Protein AF-A0A176YB18-F1 (afdb_monomer)

Structure (mmCIF, N/CA/C/O backbone):
data_AF-A0A176YB18-F1
#
_entry.id   AF-A0A176YB18-F1
#
loop_
_atom_site.group_PDB
_atom_site.id
_atom_site.type_symbol
_atom_site.label_atom_id
_atom_site.label_alt_id
_atom_site.label_comp_id
_atom_site.label_asym_id
_atom_site.label_entity_id
_atom_site.label_seq_id
_atom_site.pdbx_PDB_ins_code
_atom_site.Cartn_x
_atom_site.Cartn_y
_atom_site.Cartn_z
_atom_site.occupancy
_atom_site.B_iso_or_equiv
_atom_site.auth_seq_id
_atom_site.auth_comp_id
_atom_site.auth_asym_id
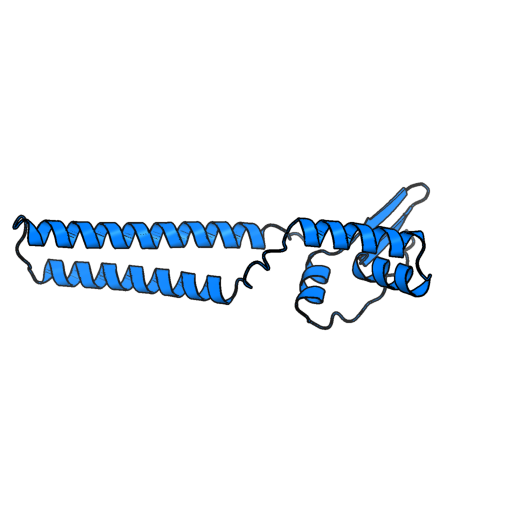_atom_site.auth_atom_id
_atom_site.pdbx_PDB_model_num
ATOM 1 N N . MET A 1 1 ? 4.184 -25.502 -18.189 1.00 41.31 1 MET A N 1
ATOM 2 C CA . MET A 1 1 ? 3.253 -24.560 -17.538 1.00 41.31 1 MET A CA 1
ATOM 3 C C . MET A 1 1 ? 3.660 -24.409 -16.075 1.00 41.31 1 MET A C 1
ATOM 5 O O . MET A 1 1 ? 3.469 -25.359 -15.330 1.00 41.31 1 MET A O 1
ATOM 9 N N . PRO A 1 2 ? 4.273 -23.286 -15.670 1.00 37.62 2 PRO A N 1
ATOM 10 C CA . PRO A 1 2 ? 4.197 -22.788 -14.301 1.00 37.62 2 PRO A CA 1
ATOM 11 C C . PRO A 1 2 ? 3.280 -21.541 -14.243 1.00 37.62 2 PRO A C 1
ATOM 13 O O . PRO A 1 2 ? 3.283 -20.756 -15.195 1.00 37.62 2 PRO A O 1
ATOM 16 N N . PRO A 1 3 ? 2.470 -21.357 -13.182 1.00 58.91 3 PRO A N 1
ATOM 17 C CA . PRO A 1 3 ? 1.477 -20.285 -13.101 1.00 58.91 3 PRO A CA 1
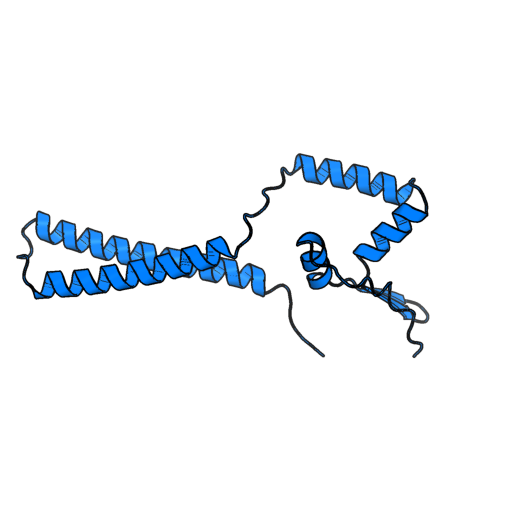ATOM 18 C C . PRO A 1 3 ? 1.861 -19.161 -12.115 1.00 58.91 3 PRO A C 1
ATOM 20 O O . PRO A 1 3 ? 2.487 -19.413 -11.091 1.00 58.91 3 PRO A O 1
ATOM 23 N N . GLY A 1 4 ? 1.355 -17.947 -12.368 1.00 46.44 4 GLY A N 1
ATOM 24 C CA . GLY A 1 4 ? 0.969 -16.995 -11.313 1.00 46.44 4 GLY A CA 1
ATOM 25 C C . GLY A 1 4 ? 1.865 -15.768 -11.085 1.00 46.44 4 GLY A C 1
ATOM 26 O O . GLY A 1 4 ? 2.985 -15.889 -10.607 1.00 46.44 4 GLY A O 1
ATOM 27 N N . GLY A 1 5 ? 1.306 -14.566 -11.301 1.00 44.31 5 GLY A N 1
ATOM 28 C CA . GLY A 1 5 ? 1.877 -13.313 -10.777 1.00 44.31 5 GLY A CA 1
ATOM 29 C C . GLY A 1 5 ? 1.362 -12.019 -11.422 1.00 44.31 5 GLY A C 1
ATOM 30 O O . GLY A 1 5 ? 2.096 -11.376 -12.162 1.00 44.31 5 GLY A O 1
ATOM 31 N N . PRO A 1 6 ? 0.091 -11.640 -11.185 1.00 41.06 6 PRO A N 1
ATOM 32 C CA . PRO A 1 6 ? -0.171 -10.367 -10.487 1.00 41.06 6 PRO A CA 1
ATOM 33 C C . PRO A 1 6 ? -1.204 -10.478 -9.347 1.00 41.06 6 PRO A C 1
ATOM 35 O O . PRO A 1 6 ? -1.562 -9.477 -8.732 1.00 41.06 6 PRO A O 1
ATOM 38 N N . CYS A 1 7 ? -1.668 -11.690 -9.024 1.00 42.06 7 CYS A N 1
ATOM 39 C CA . CYS A 1 7 ? -2.699 -11.896 -8.000 1.00 42.06 7 CYS A CA 1
ATOM 40 C C . CYS A 1 7 ? -2.243 -11.501 -6.587 1.00 42.06 7 CYS A C 1
ATOM 42 O O . CYS A 1 7 ? -3.054 -10.978 -5.836 1.00 42.06 7 CYS A O 1
ATOM 44 N N . ARG A 1 8 ? -0.955 -11.644 -6.237 1.00 47.16 8 ARG A N 1
ATOM 45 C CA . ARG A 1 8 ? -0.484 -11.420 -4.856 1.00 47.16 8 ARG A CA 1
ATOM 46 C C . ARG A 1 8 ? -0.671 -9.989 -4.340 1.00 47.16 8 ARG A C 1
ATOM 48 O O . ARG A 1 8 ? -0.973 -9.829 -3.163 1.00 47.16 8 ARG A O 1
ATOM 55 N N . ALA A 1 9 ? -0.518 -8.971 -5.190 1.00 44.66 9 ALA A N 1
ATOM 56 C CA . ALA A 1 9 ? -0.684 -7.573 -4.778 1.00 44.66 9 ALA A CA 1
ATOM 57 C C . ALA A 1 9 ? -2.164 -7.233 -4.520 1.00 44.66 9 ALA A C 1
ATOM 59 O O . ALA A 1 9 ? -2.516 -6.774 -3.439 1.00 44.66 9 ALA A O 1
ATOM 60 N N . LEU A 1 10 ? -3.047 -7.591 -5.461 1.00 49.19 10 LEU A N 1
ATOM 61 C CA . LEU A 1 10 ? -4.500 -7.414 -5.323 1.00 49.19 10 LEU A CA 1
ATOM 62 C C . LEU A 1 10 ? -5.084 -8.248 -4.171 1.00 49.19 10 LEU A C 1
ATOM 64 O O . LEU A 1 10 ? -6.072 -7.870 -3.549 1.00 49.19 10 LEU A O 1
ATOM 68 N N . GLU A 1 11 ? -4.493 -9.407 -3.896 1.00 55.03 11 GLU A N 1
ATOM 69 C CA . GLU A 1 11 ? -4.870 -10.286 -2.792 1.00 55.03 11 GLU A CA 1
ATOM 70 C C . GLU A 1 11 ? -4.404 -9.733 -1.438 1.00 55.03 11 GLU A C 1
ATOM 72 O O . GLU A 1 11 ? -5.112 -9.883 -0.443 1.00 55.03 11 GLU A O 1
ATOM 77 N N . GLY A 1 12 ? -3.273 -9.019 -1.408 1.00 61.28 12 GLY A N 1
ATOM 78 C CA . GLY A 1 12 ? -2.845 -8.207 -0.270 1.00 61.28 12 GLY A CA 1
ATOM 79 C C . GLY A 1 12 ? -3.856 -7.109 0.055 1.00 61.28 12 GLY A C 1
ATOM 80 O O . GLY A 1 12 ? -4.344 -7.053 1.182 1.00 61.28 12 GLY A O 1
ATOM 81 N N . ASP A 1 13 ? -4.256 -6.318 -0.942 1.00 63.16 13 ASP A N 1
ATOM 82 C CA . ASP A 1 13 ? -5.219 -5.223 -0.760 1.00 63.16 13 ASP A CA 1
ATOM 83 C C . ASP A 1 13 ? -6.592 -5.727 -0.296 1.00 63.16 13 ASP A C 1
ATOM 85 O O . ASP A 1 13 ? -7.172 -5.196 0.652 1.00 63.16 13 ASP A O 1
ATOM 89 N N . LYS A 1 14 ? -7.093 -6.821 -0.886 1.00 72.69 14 LYS A N 1
ATOM 90 C CA . LYS A 1 14 ? -8.346 -7.462 -0.448 1.00 72.69 14 LYS A CA 1
ATOM 91 C C . LYS A 1 14 ? -8.278 -7.941 1.003 1.00 72.69 14 LYS A C 1
ATOM 93 O O . LYS A 1 14 ? -9.236 -7.758 1.750 1.00 72.69 14 LYS A O 1
ATOM 98 N N . ARG A 1 15 ? -7.152 -8.534 1.418 1.00 71.75 15 ARG A N 1
ATOM 99 C CA . ARG A 1 15 ? -6.943 -8.991 2.804 1.00 71.75 15 ARG A CA 1
ATOM 100 C C . ARG A 1 15 ? -6.842 -7.823 3.780 1.00 71.75 15 ARG A C 1
ATOM 102 O O . ARG A 1 15 ? -7.357 -7.923 4.888 1.00 71.75 15 ARG A O 1
ATOM 109 N N . VAL A 1 16 ? -6.226 -6.715 3.370 1.00 77.69 16 VAL A N 1
ATOM 110 C CA . VAL A 1 16 ? -6.162 -5.482 4.168 1.00 77.69 16 VAL A CA 1
ATOM 111 C C . VAL A 1 16 ? -7.558 -4.900 4.380 1.00 77.69 16 VAL A C 1
ATOM 113 O O . VAL A 1 16 ? -7.893 -4.557 5.510 1.00 77.69 16 VAL A O 1
ATOM 116 N N . VAL A 1 17 ? -8.382 -4.822 3.331 1.00 79.69 17 VAL A N 1
ATOM 117 C CA . VAL A 1 17 ? -9.762 -4.314 3.428 1.00 79.69 17 VAL A CA 1
ATOM 118 C C . VAL A 1 17 ? -10.630 -5.217 4.308 1.00 79.69 17 VAL A C 1
ATOM 120 O O . VAL A 1 17 ? -11.350 -4.713 5.167 1.00 79.69 17 VAL A O 1
ATOM 123 N N . ALA A 1 18 ? -10.521 -6.542 4.159 1.00 78.75 18 ALA A N 1
ATOM 124 C CA . ALA A 1 18 ? -11.257 -7.495 4.992 1.00 78.75 18 ALA A CA 1
ATOM 125 C C . ALA A 1 18 ? -10.909 -7.344 6.484 1.00 78.75 18 ALA A C 1
ATOM 127 O O . ALA A 1 18 ? -11.802 -7.174 7.311 1.00 78.75 18 ALA A O 1
ATOM 128 N N . LEU A 1 19 ? -9.615 -7.296 6.820 1.00 79.00 19 LEU A N 1
ATOM 129 C CA . LEU A 1 19 ? -9.174 -7.109 8.205 1.00 79.00 19 LEU A CA 1
ATOM 130 C C . LEU A 1 19 ? -9.567 -5.737 8.771 1.00 79.00 19 LEU A C 1
ATOM 132 O O . LEU A 1 19 ? -9.829 -5.625 9.965 1.00 79.00 19 LEU A O 1
ATOM 136 N N . GLN A 1 20 ? -9.619 -4.686 7.943 1.00 79.50 20 GLN A N 1
ATOM 137 C CA . GLN A 1 20 ? -10.107 -3.373 8.381 1.00 79.50 20 GLN A CA 1
ATOM 138 C C . GLN A 1 20 ? -11.596 -3.420 8.729 1.00 79.50 20 GLN A C 1
ATOM 140 O O . GLN A 1 20 ? -11.978 -2.895 9.773 1.00 79.50 20 GLN A O 1
ATOM 145 N N . SER A 1 21 ? -12.409 -4.095 7.910 1.00 80.00 21 SER A N 1
ATOM 146 C CA . SER A 1 21 ? -13.834 -4.304 8.196 1.00 80.00 21 SER A CA 1
ATOM 147 C C . SER A 1 21 ? -14.035 -5.067 9.506 1.00 80.00 21 SER A C 1
ATOM 149 O O . SER A 1 21 ? -14.804 -4.628 10.355 1.00 80.00 21 SER A O 1
ATOM 151 N N . GLU A 1 22 ? -13.292 -6.159 9.719 1.00 79.62 22 GLU A N 1
ATOM 152 C CA . GLU A 1 22 ? -13.369 -6.955 10.953 1.00 79.62 22 GLU A CA 1
ATOM 153 C C . GLU A 1 22 ? -13.020 -6.133 12.204 1.00 79.62 22 GLU A C 1
ATOM 155 O O . GLU A 1 22 ? -13.704 -6.229 13.227 1.00 79.62 22 GLU A O 1
ATOM 160 N N . VAL A 1 23 ? -11.990 -5.279 12.124 1.00 82.31 23 VAL A N 1
ATOM 161 C CA . VAL A 1 23 ? -11.628 -4.366 13.220 1.00 82.31 23 VAL A CA 1
ATOM 162 C C . VAL A 1 23 ? -12.750 -3.364 13.485 1.00 82.31 23 VAL A C 1
ATOM 164 O O . VAL A 1 23 ? -13.161 -3.213 14.635 1.00 82.31 23 VAL A O 1
ATOM 167 N N . SER A 1 24 ? -13.279 -2.706 12.450 1.00 78.31 24 SER A N 1
ATOM 168 C CA . SER A 1 24 ? -14.356 -1.721 12.606 1.00 78.31 24 SER A CA 1
ATOM 169 C C . SER A 1 24 ? -15.635 -2.341 13.174 1.00 78.31 24 SER A C 1
ATOM 171 O O . SER A 1 24 ? -16.245 -1.771 14.077 1.00 78.31 24 SER A O 1
ATOM 173 N N . GLU A 1 25 ? -16.011 -3.541 12.732 1.00 84.88 25 GLU A N 1
ATOM 174 C CA . GLU A 1 25 ? -17.163 -4.268 13.273 1.00 84.88 25 GLU A CA 1
ATOM 175 C C . GLU A 1 25 ? -16.984 -4.639 14.752 1.00 84.88 25 GLU A C 1
ATOM 177 O O . GLU A 1 25 ? -17.929 -4.539 15.542 1.00 84.88 25 GLU A O 1
ATOM 182 N N . ALA A 1 26 ? -15.783 -5.073 15.149 1.00 80.25 26 ALA A N 1
ATOM 183 C CA . ALA A 1 26 ? -15.475 -5.363 16.547 1.00 80.25 26 ALA A CA 1
ATOM 184 C C . ALA A 1 26 ? -15.536 -4.090 17.409 1.00 80.25 26 ALA A C 1
ATOM 186 O O . ALA A 1 26 ? -16.103 -4.109 18.505 1.00 80.25 26 ALA A O 1
ATOM 187 N N . GLU A 1 27 ? -15.019 -2.966 16.908 1.00 80.62 27 GLU A N 1
ATOM 188 C CA . GLU A 1 27 ? -15.071 -1.675 17.601 1.00 80.62 27 GLU A CA 1
ATOM 189 C C . GLU A 1 27 ? -16.497 -1.134 17.740 1.00 80.62 27 GLU A C 1
ATOM 191 O O . GLU A 1 27 ? -16.864 -0.651 18.814 1.00 80.62 27 GLU A O 1
ATOM 196 N N . GLU A 1 28 ? -17.339 -1.284 16.717 1.00 85.38 28 GLU A N 1
ATOM 197 C CA . GLU A 1 28 ? -18.756 -0.928 16.803 1.00 85.38 28 GLU A CA 1
ATOM 198 C C . GLU A 1 28 ? -19.509 -1.773 17.832 1.00 85.38 28 GLU A C 1
ATOM 200 O O . GLU A 1 28 ? -20.291 -1.232 18.620 1.00 85.38 28 GLU A O 1
ATOM 205 N N . LYS A 1 29 ? -19.267 -3.091 17.868 1.00 82.06 29 LYS A N 1
ATOM 206 C CA . LYS A 1 29 ? -19.869 -3.988 18.870 1.00 82.06 29 LYS A CA 1
ATOM 207 C C . LYS A 1 29 ? -19.474 -3.568 20.284 1.00 82.06 29 LYS A C 1
ATOM 209 O O . LYS A 1 29 ? -20.334 -3.493 21.160 1.00 82.06 29 LYS A O 1
ATOM 214 N N . ILE A 1 30 ? -18.203 -3.227 20.494 1.00 82.56 30 ILE A N 1
ATOM 215 C CA . ILE A 1 30 ? -17.705 -2.716 21.776 1.00 82.56 30 ILE A CA 1
ATOM 216 C C . ILE A 1 30 ? -18.379 -1.380 22.128 1.00 82.56 30 ILE A C 1
ATOM 218 O O . ILE A 1 30 ? -18.860 -1.218 23.248 1.00 82.56 30 ILE A O 1
ATOM 222 N N . LYS A 1 31 ? -18.481 -0.443 21.178 1.00 83.25 31 LYS A N 1
ATOM 223 C CA . LYS A 1 31 ? -19.122 0.865 21.391 1.00 83.25 31 LYS A CA 1
ATOM 224 C C . LYS A 1 31 ? -20.610 0.739 21.738 1.00 83.25 31 LYS A C 1
ATOM 226 O O . LYS A 1 31 ? -21.082 1.436 22.632 1.00 83.25 31 LYS A O 1
ATOM 231 N N . ARG A 1 32 ? -21.345 -0.173 21.088 1.00 82.75 32 ARG A N 1
ATOM 232 C CA . ARG A 1 32 ? -22.753 -0.461 21.424 1.00 82.75 32 ARG A CA 1
ATOM 233 C C . ARG A 1 32 ? -22.899 -1.028 22.834 1.00 82.75 32 ARG A C 1
ATOM 235 O O . ARG A 1 32 ? -23.806 -0.609 23.544 1.00 82.75 32 ARG A O 1
ATOM 242 N N . LEU A 1 33 ? -22.006 -1.928 23.252 1.00 76.69 33 LEU A N 1
ATOM 243 C CA . LEU A 1 33 ? -22.015 -2.473 24.614 1.00 76.69 33 LEU A CA 1
ATOM 244 C C . LEU A 1 33 ? -21.762 -1.383 25.662 1.00 76.69 33 LEU A C 1
ATOM 246 O O . LEU A 1 33 ? -22.487 -1.326 26.651 1.00 76.69 33 LEU A O 1
ATOM 250 N N . TYR A 1 34 ? -20.806 -0.480 25.423 1.00 77.38 34 TYR A N 1
ATOM 251 C CA . TYR A 1 34 ? -20.596 0.683 26.292 1.00 77.38 34 TYR A CA 1
ATOM 252 C C . TYR A 1 34 ? -21.839 1.582 26.360 1.00 77.38 34 TYR A C 1
ATOM 254 O O . TYR A 1 34 ? -22.283 1.912 27.455 1.00 77.38 34 TYR A O 1
ATOM 262 N N . GLY A 1 35 ? -22.466 1.886 25.219 1.00 76.56 35 GLY A N 1
ATOM 263 C CA . GLY A 1 35 ? -23.697 2.683 25.192 1.00 76.56 35 GLY A CA 1
ATOM 264 C C . GLY A 1 35 ? -24.877 2.024 25.921 1.00 76.56 35 GLY A C 1
ATOM 265 O O . GLY A 1 35 ? -25.662 2.708 26.567 1.00 76.56 35 GLY A O 1
ATOM 266 N N . MET A 1 36 ? -25.016 0.696 25.871 1.00 72.06 36 MET A N 1
ATOM 267 C CA . MET A 1 36 ? -26.065 -0.027 26.613 1.00 72.06 36 MET A CA 1
ATOM 268 C C . MET A 1 36 ? -25.848 0.006 28.133 1.00 72.06 36 MET A C 1
ATOM 270 O O . MET A 1 36 ? -26.820 0.034 28.890 1.00 72.06 36 MET A O 1
ATOM 274 N N . VAL A 1 37 ? -24.588 0.021 28.576 1.00 70.56 37 VAL A N 1
ATOM 275 C CA . VAL A 1 37 ? -24.220 0.176 29.990 1.00 70.56 37 VAL A CA 1
ATOM 276 C C . VAL A 1 37 ? -24.482 1.608 30.467 1.00 70.56 37 VAL A C 1
ATOM 278 O O . VAL A 1 37 ? -25.097 1.789 31.514 1.00 70.56 37 VAL A O 1
ATOM 281 N N . GLU A 1 38 ? -24.078 2.619 29.693 1.00 68.62 38 GLU A N 1
ATOM 282 C CA . GLU A 1 38 ? -24.290 4.037 30.032 1.00 68.62 38 GLU A CA 1
ATOM 283 C C . GLU A 1 38 ? -25.775 4.415 30.088 1.00 68.62 38 GLU A C 1
ATOM 285 O O . GLU A 1 38 ? -26.194 5.152 30.977 1.00 68.62 38 GLU A O 1
ATOM 290 N N . ASN A 1 39 ? -26.593 3.853 29.194 1.00 69.44 39 ASN A N 1
ATOM 291 C CA . ASN A 1 39 ? -28.039 4.082 29.167 1.00 69.44 39 ASN A CA 1
ATOM 292 C C . ASN A 1 39 ? -28.810 3.279 30.237 1.00 69.44 39 ASN A C 1
ATOM 294 O O . ASN A 1 39 ? -30.039 3.316 30.260 1.00 69.44 39 ASN A O 1
ATOM 298 N N . GLY A 1 40 ? -28.117 2.525 31.102 1.00 57.38 40 GLY A N 1
ATOM 299 C CA . GLY A 1 40 ? -28.729 1.782 32.208 1.00 57.38 40 GLY A CA 1
ATOM 300 C C . GLY A 1 40 ? -29.586 0.582 31.786 1.00 57.38 40 GLY A C 1
ATOM 301 O O . GLY A 1 40 ? -30.336 0.053 32.602 1.00 57.38 40 GLY A O 1
ATOM 302 N N . VAL A 1 41 ? -29.477 0.136 30.528 1.00 60.44 41 VAL A N 1
ATOM 303 C CA . VAL A 1 41 ? -30.269 -0.975 29.963 1.00 60.44 41 VAL A CA 1
ATOM 304 C C . VAL A 1 41 ? -29.790 -2.337 30.494 1.00 60.44 41 VAL A C 1
ATOM 306 O O . VAL A 1 41 ? -30.555 -3.297 30.534 1.00 60.44 41 VAL A O 1
ATOM 309 N N . THR A 1 42 ? -28.538 -2.420 30.954 1.00 59.72 42 THR A N 1
ATOM 310 C CA . THR A 1 42 ? -27.907 -3.642 31.487 1.00 59.72 42 THR A CA 1
ATOM 311 C C . THR A 1 42 ? -26.946 -3.306 32.628 1.00 59.72 42 THR A C 1
ATOM 313 O O . THR A 1 42 ? -26.173 -2.355 32.516 1.00 59.72 42 THR A O 1
ATOM 316 N N . LYS A 1 43 ? -26.953 -4.095 33.714 1.00 59.22 43 LYS A N 1
ATOM 317 C CA . LYS A 1 43 ? -25.939 -4.000 34.778 1.00 59.22 43 LYS A CA 1
ATOM 318 C C . LYS A 1 43 ? -24.615 -4.591 34.295 1.00 59.22 43 LYS A C 1
ATOM 320 O O . LYS A 1 43 ? -24.589 -5.536 33.511 1.00 59.22 43 LYS A O 1
ATOM 325 N N . VAL A 1 44 ? -23.506 -4.015 34.759 1.00 65.88 44 VAL A N 1
ATOM 326 C CA . VAL A 1 44 ? -22.165 -4.551 34.499 1.00 65.88 44 VAL A CA 1
ATOM 327 C C . VAL A 1 44 ? -21.977 -5.810 35.341 1.00 65.88 44 VAL A C 1
ATOM 329 O O . VAL A 1 44 ? -21.484 -5.746 36.463 1.00 65.88 44 VAL A O 1
ATOM 332 N N . ASP A 1 45 ? -22.388 -6.945 34.790 1.00 69.56 45 ASP A N 1
ATOM 333 C CA . ASP A 1 45 ? -22.136 -8.267 35.359 1.00 69.56 45 ASP A CA 1
ATOM 334 C C . ASP A 1 45 ? -20.825 -8.861 34.820 1.00 69.56 45 ASP A C 1
ATOM 336 O O . ASP A 1 45 ? -20.303 -8.448 33.777 1.00 69.56 45 ASP A O 1
ATOM 340 N N . ASP A 1 46 ? -20.281 -9.862 35.513 1.00 69.50 46 ASP A N 1
ATOM 341 C CA . ASP A 1 46 ? -19.003 -10.483 35.137 1.00 69.50 46 ASP A CA 1
ATOM 342 C C . ASP A 1 46 ? -19.055 -11.170 33.759 1.00 69.50 46 ASP A C 1
ATOM 344 O O . ASP A 1 46 ? -18.057 -11.189 33.043 1.00 69.50 46 ASP A O 1
ATOM 348 N N . ILE A 1 47 ? -20.241 -11.594 33.309 1.00 75.19 47 ILE A N 1
ATOM 349 C CA . ILE A 1 47 ? -20.484 -12.113 31.949 1.00 75.19 47 ILE A CA 1
ATOM 350 C C . ILE A 1 47 ? -20.224 -11.036 30.877 1.00 75.19 47 ILE A C 1
ATOM 352 O O . ILE A 1 47 ? -19.681 -11.317 29.808 1.00 75.19 47 ILE A O 1
ATOM 356 N N . LEU A 1 48 ? -20.600 -9.783 31.151 1.00 73.19 48 LEU A N 1
ATOM 357 C CA . LEU A 1 48 ? -20.392 -8.650 30.244 1.00 73.19 48 LEU A CA 1
ATOM 358 C C . LEU A 1 48 ? -18.912 -8.265 30.170 1.00 73.19 48 LEU A C 1
ATOM 360 O O . LEU A 1 48 ? -18.409 -7.964 29.086 1.00 73.19 48 LEU A O 1
ATOM 364 N N . LYS A 1 49 ? -18.206 -8.318 31.306 1.00 75.44 49 LYS A N 1
ATOM 365 C CA . LYS A 1 49 ? -16.752 -8.113 31.356 1.00 75.44 49 LYS A CA 1
ATOM 366 C C . LYS A 1 49 ? -16.004 -9.186 30.572 1.00 75.44 49 LYS A C 1
ATOM 368 O O . LYS A 1 49 ? -15.112 -8.839 29.802 1.00 75.44 49 LYS A O 1
ATOM 373 N N . ASP A 1 50 ? -16.389 -10.450 30.727 1.00 80.06 50 ASP A N 1
ATOM 374 C CA . ASP A 1 50 ? -15.760 -11.572 30.029 1.00 80.06 50 ASP A CA 1
ATOM 375 C C . ASP A 1 50 ? -15.970 -11.467 28.510 1.00 80.06 50 ASP A C 1
ATOM 377 O O . ASP A 1 50 ? -15.023 -11.493 27.723 1.00 80.06 50 ASP A O 1
ATOM 381 N N . ARG A 1 51 ? -17.202 -11.166 28.078 1.00 78.50 51 ARG A N 1
ATOM 382 C CA . ARG A 1 51 ? -17.514 -10.951 26.658 1.00 78.50 51 ARG A CA 1
ATOM 383 C C . ARG A 1 51 ? -16.782 -9.745 26.063 1.00 78.50 51 ARG A C 1
ATOM 385 O O . ARG A 1 51 ? -16.363 -9.784 24.907 1.00 78.50 51 ARG A O 1
ATOM 392 N N . LEU A 1 52 ? -16.606 -8.676 26.840 1.00 83.00 52 LEU A N 1
ATOM 393 C CA . LEU A 1 52 ? -15.811 -7.520 26.434 1.00 83.00 52 LEU A CA 1
ATOM 394 C C . LEU A 1 52 ? -14.322 -7.869 26.319 1.00 83.00 52 LEU A C 1
ATOM 396 O O . LEU A 1 52 ? -13.665 -7.391 25.396 1.00 83.00 52 LEU A O 1
ATOM 400 N N . ALA A 1 53 ? -13.790 -8.686 27.230 1.00 81.88 53 ALA A N 1
ATOM 401 C CA . ALA A 1 53 ? -12.407 -9.147 27.176 1.00 81.88 53 ALA A CA 1
ATOM 402 C C . ALA A 1 53 ? -12.147 -9.969 25.905 1.00 81.88 53 ALA A C 1
ATOM 404 O O . ALA A 1 53 ? -11.174 -9.698 25.203 1.00 81.88 53 ALA A O 1
ATOM 405 N N . VAL A 1 54 ? -13.064 -10.875 25.546 1.00 86.50 54 VAL A N 1
ATOM 406 C CA . VAL A 1 54 ? -13.000 -11.649 24.293 1.00 86.50 54 VAL A CA 1
ATOM 407 C C . VAL A 1 54 ? -13.033 -10.732 23.065 1.00 86.50 54 VAL A C 1
ATOM 409 O O . VAL A 1 54 ? -12.170 -10.832 22.199 1.00 86.50 54 VAL A O 1
ATOM 412 N N . LEU A 1 55 ? -13.966 -9.774 23.007 1.00 83.31 55 LEU A N 1
ATOM 413 C CA . LEU A 1 55 ? -14.054 -8.840 21.874 1.00 83.31 55 LEU A CA 1
ATOM 414 C C . LEU A 1 55 ? -12.823 -7.928 21.751 1.00 83.31 55 LEU A C 1
ATOM 416 O O . LEU A 1 55 ? -12.412 -7.587 20.642 1.00 83.31 55 LEU A O 1
ATOM 420 N N . LYS A 1 56 ? -12.222 -7.520 22.877 1.00 84.19 56 LYS A N 1
ATOM 421 C CA . LYS A 1 56 ? -10.960 -6.765 22.874 1.00 84.19 56 LYS A CA 1
ATOM 422 C C . LYS A 1 56 ? -9.812 -7.615 22.338 1.00 84.19 56 LYS A C 1
ATOM 424 O O . LYS A 1 56 ? -9.086 -7.130 21.477 1.00 84.19 56 LYS A O 1
ATOM 429 N N . LEU A 1 57 ? -9.711 -8.868 22.781 1.00 89.44 57 LE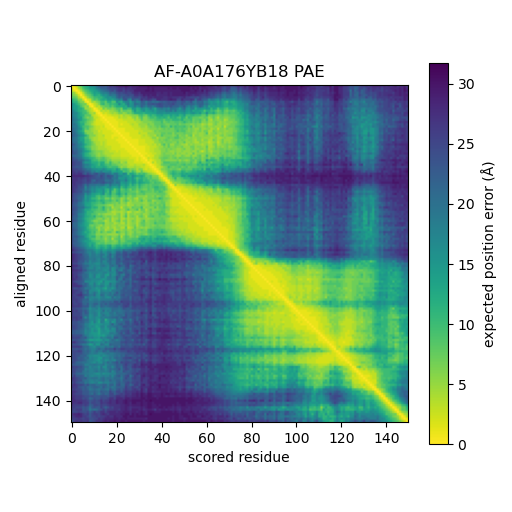U A N 1
ATOM 430 C CA . LEU A 1 57 ? -8.698 -9.814 22.320 1.00 89.44 57 LEU A CA 1
ATOM 431 C C . LEU A 1 57 ? -8.771 -10.030 20.800 1.00 89.44 57 LEU A C 1
ATOM 433 O O . LEU A 1 57 ? -7.746 -9.955 20.122 1.00 89.44 57 LEU A O 1
ATOM 437 N N . ASP A 1 58 ? -9.972 -10.244 20.259 1.00 82.06 58 ASP A N 1
ATOM 438 C CA . ASP A 1 58 ? -10.173 -10.432 18.817 1.00 82.06 58 ASP A CA 1
ATOM 439 C C . ASP A 1 58 ? -9.783 -9.181 18.020 1.00 82.06 58 ASP A C 1
ATOM 441 O O . ASP A 1 58 ? -9.075 -9.274 17.013 1.00 82.06 58 ASP A O 1
ATOM 445 N N . ARG A 1 59 ? -10.157 -7.994 18.512 1.00 86.31 59 ARG A N 1
ATOM 446 C CA . ARG A 1 59 ? -9.780 -6.712 17.903 1.00 86.31 59 ARG A CA 1
ATOM 447 C C . ARG A 1 59 ? -8.268 -6.491 17.924 1.00 86.31 59 ARG A C 1
ATOM 449 O O . ARG A 1 59 ? -7.704 -6.095 16.906 1.00 86.31 59 ARG A O 1
ATOM 456 N N . ASP A 1 60 ? -7.598 -6.772 19.040 1.00 86.25 60 ASP A N 1
ATOM 457 C CA . ASP A 1 60 ? -6.141 -6.631 19.153 1.00 86.25 60 ASP A CA 1
ATOM 458 C C . ASP A 1 60 ? -5.404 -7.629 18.251 1.00 86.25 60 ASP A C 1
ATOM 460 O O . ASP A 1 60 ? -4.408 -7.281 17.607 1.00 86.25 60 ASP A O 1
ATOM 464 N N . ARG A 1 61 ? -5.926 -8.852 18.118 1.00 85.69 61 ARG A N 1
ATOM 465 C CA . ARG A 1 61 ? -5.395 -9.859 17.193 1.00 85.69 61 ARG A CA 1
ATOM 466 C C . ARG A 1 61 ? -5.527 -9.415 15.735 1.00 85.69 61 ARG A C 1
ATOM 468 O O . ARG A 1 61 ? -4.545 -9.497 14.993 1.00 85.69 61 ARG A O 1
ATOM 475 N N . ALA A 1 62 ? -6.702 -8.928 15.333 1.00 81.69 62 ALA A N 1
ATOM 476 C CA . ALA A 1 62 ? -6.956 -8.431 13.981 1.00 81.69 62 ALA A CA 1
ATOM 477 C C . ALA A 1 62 ? -6.101 -7.194 13.663 1.00 81.69 62 ALA A C 1
ATOM 479 O O . ALA A 1 62 ? -5.474 -7.124 12.604 1.00 81.69 62 ALA A O 1
ATOM 480 N N . LYS A 1 63 ? -5.974 -6.265 14.618 1.00 83.62 63 LYS A N 1
ATOM 481 C CA . LYS A 1 63 ? -5.124 -5.076 14.494 1.00 83.62 63 LYS A CA 1
ATOM 482 C C . LYS A 1 63 ? -3.647 -5.437 14.345 1.00 83.62 63 LYS A C 1
ATOM 484 O O . LYS A 1 63 ? -2.995 -4.960 13.425 1.00 83.62 63 LYS A O 1
ATOM 489 N N . THR A 1 64 ? -3.147 -6.362 15.163 1.00 84.75 64 THR A N 1
ATOM 490 C CA . THR A 1 64 ? -1.765 -6.858 15.059 1.00 84.75 64 THR A CA 1
ATOM 491 C C . THR A 1 64 ? -1.502 -7.525 13.705 1.00 84.75 64 THR A C 1
ATOM 493 O O . THR A 1 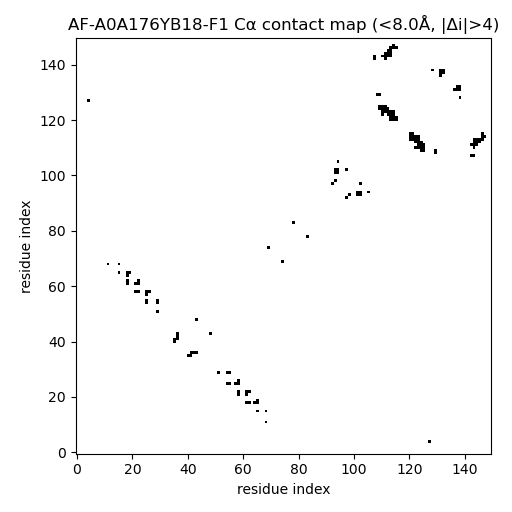64 ? -0.427 -7.362 13.127 1.00 84.75 64 THR A O 1
ATOM 496 N N . ALA A 1 65 ? -2.468 -8.280 13.170 1.00 80.94 65 ALA A N 1
ATOM 497 C CA . ALA A 1 65 ? -2.358 -8.862 11.833 1.00 80.94 65 ALA A CA 1
ATOM 498 C C . ALA A 1 65 ? -2.318 -7.781 10.739 1.00 80.94 65 ALA A C 1
ATOM 500 O O . ALA A 1 65 ? -1.508 -7.876 9.816 1.00 80.94 65 ALA A O 1
ATOM 501 N N . LEU A 1 66 ? -3.134 -6.732 10.875 1.00 78.12 66 LEU A N 1
ATOM 502 C CA . LEU A 1 66 ? -3.132 -5.571 9.988 1.00 78.12 66 LEU A CA 1
ATOM 503 C C . LEU A 1 66 ? -1.807 -4.815 10.014 1.00 78.12 66 LEU A C 1
ATOM 505 O O . LEU A 1 66 ? -1.267 -4.518 8.953 1.00 78.12 66 LEU A O 1
ATOM 509 N N . ASP A 1 67 ? -1.268 -4.537 11.200 1.00 77.12 67 ASP A N 1
ATOM 510 C CA . ASP A 1 67 ? 0.013 -3.847 11.358 1.00 77.12 67 ASP A CA 1
ATOM 511 C C . ASP A 1 67 ? 1.169 -4.669 10.783 1.00 77.12 67 ASP A C 1
ATOM 513 O O . ASP A 1 67 ? 2.037 -4.114 10.117 1.00 77.12 67 ASP A O 1
ATOM 517 N N . ARG A 1 68 ? 1.151 -6.002 10.926 1.00 78.19 68 ARG A N 1
ATOM 518 C CA . ARG A 1 68 ? 2.129 -6.877 10.254 1.00 78.19 68 ARG A CA 1
ATOM 519 C C . ARG A 1 68 ? 2.029 -6.788 8.736 1.00 78.19 68 ARG A C 1
ATOM 521 O O . ARG A 1 68 ? 3.050 -6.694 8.065 1.00 78.19 68 ARG A O 1
ATOM 528 N N . ILE A 1 69 ? 0.816 -6.807 8.182 1.00 75.31 69 ILE A N 1
ATOM 529 C CA . ILE A 1 69 ? 0.629 -6.682 6.732 1.00 75.31 69 ILE A CA 1
ATOM 530 C C . ILE A 1 69 ? 1.059 -5.292 6.259 1.00 75.31 69 ILE A C 1
ATOM 532 O O . ILE A 1 69 ? 1.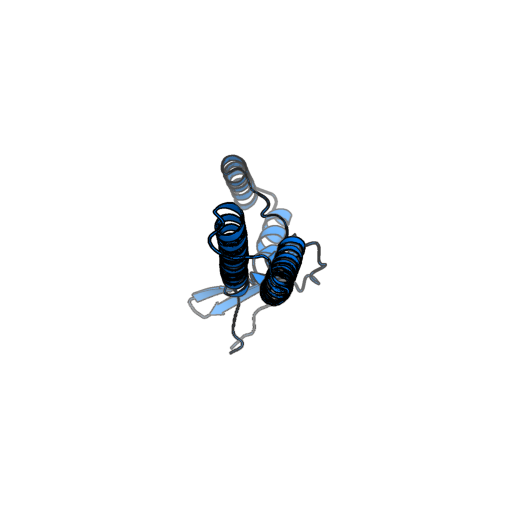736 -5.197 5.244 1.00 75.31 69 ILE A O 1
ATOM 536 N N . ARG A 1 70 ? 0.746 -4.231 7.009 1.00 69.19 70 ARG A N 1
ATOM 537 C CA . ARG A 1 70 ? 1.174 -2.856 6.708 1.00 69.19 70 ARG A CA 1
ATOM 538 C C . ARG A 1 70 ? 2.682 -2.654 6.837 1.00 69.19 70 ARG A C 1
ATOM 540 O O . ARG A 1 70 ? 3.238 -1.907 6.053 1.00 69.19 70 ARG A O 1
ATOM 547 N N . ALA A 1 71 ? 3.347 -3.320 7.777 1.00 67.69 71 ALA A N 1
ATOM 548 C CA . ALA A 1 71 ? 4.802 -3.268 7.915 1.00 67.69 71 ALA A CA 1
ATOM 549 C C . ALA A 1 71 ? 5.529 -4.004 6.775 1.00 67.69 71 ALA A C 1
ATOM 551 O O . ALA A 1 71 ? 6.659 -3.661 6.438 1.00 67.69 71 ALA A O 1
ATOM 552 N N . HIS A 1 72 ? 4.888 -5.017 6.183 1.00 63.75 72 HIS A N 1
ATOM 553 C CA . HIS A 1 72 ? 5.414 -5.759 5.034 1.00 63.75 72 HIS A CA 1
ATOM 554 C C . HIS A 1 72 ? 4.957 -5.209 3.678 1.00 63.75 72 HIS A C 1
ATOM 556 O O . HIS A 1 72 ? 5.606 -5.466 2.666 1.00 63.75 72 HIS A O 1
ATOM 562 N N . ALA A 1 73 ? 3.869 -4.443 3.642 1.00 61.75 73 ALA A N 1
ATOM 563 C CA . ALA A 1 73 ? 3.518 -3.610 2.510 1.00 61.75 73 ALA A CA 1
ATOM 564 C C . ALA A 1 73 ? 4.452 -2.400 2.544 1.00 61.75 73 ALA A C 1
ATOM 566 O O . ALA A 1 73 ? 4.256 -1.481 3.336 1.00 61.75 73 ALA A O 1
ATOM 567 N N . ALA A 1 74 ? 5.500 -2.416 1.715 1.00 55.50 74 ALA A N 1
ATOM 568 C CA . ALA A 1 74 ? 6.294 -1.217 1.472 1.00 55.50 74 ALA A CA 1
ATOM 569 C C . ALA A 1 74 ? 5.328 -0.036 1.262 1.00 55.50 74 ALA A C 1
ATOM 571 O O . ALA A 1 74 ? 4.328 -0.225 0.555 1.00 55.50 74 ALA A O 1
ATOM 572 N N . PRO A 1 75 ? 5.557 1.136 1.893 1.00 52.34 75 PRO A N 1
ATOM 573 C CA . PRO A 1 75 ? 4.673 2.272 1.693 1.00 52.34 75 PRO A CA 1
ATOM 574 C C . PRO A 1 75 ? 4.532 2.458 0.184 1.00 52.34 75 PRO A C 1
ATOM 576 O O . PRO A 1 75 ? 5.560 2.434 -0.501 1.00 52.34 75 PRO A O 1
ATOM 579 N N . PRO A 1 76 ? 3.303 2.562 -0.355 1.00 54.00 76 PRO A N 1
ATOM 580 C CA . PRO A 1 76 ? 3.143 2.842 -1.765 1.00 54.00 76 PRO A CA 1
ATOM 581 C C . PRO A 1 76 ? 3.897 4.140 -1.991 1.00 54.00 76 PRO A C 1
ATOM 583 O O . PRO A 1 76 ? 3.519 5.180 -1.449 1.00 54.00 76 PRO A O 1
ATOM 586 N N . THR A 1 77 ? 5.027 4.060 -2.690 1.00 56.47 77 THR A N 1
ATOM 587 C CA . THR A 1 77 ? 5.780 5.235 -3.088 1.00 56.47 77 THR A CA 1
ATOM 588 C C . THR A 1 77 ? 4.807 6.005 -3.963 1.00 56.47 77 THR A C 1
ATOM 590 O O . THR A 1 77 ? 4.543 5.616 -5.099 1.00 56.47 77 THR A O 1
ATOM 593 N N . ALA A 1 78 ? 4.140 6.997 -3.379 1.00 59.47 78 ALA A N 1
ATOM 594 C CA . ALA A 1 78 ? 3.148 7.789 -4.072 1.00 59.47 78 ALA A CA 1
ATOM 595 C C . ALA A 1 78 ? 3.930 8.653 -5.057 1.00 59.47 78 ALA A C 1
ATOM 597 O O . ALA A 1 78 ? 4.436 9.718 -4.711 1.00 59.47 78 ALA A O 1
ATOM 598 N N . PHE A 1 79 ? 4.132 8.124 -6.260 1.00 69.00 79 PHE A N 1
ATOM 599 C CA . PHE A 1 79 ? 4.778 8.862 -7.324 1.00 69.00 79 PHE A CA 1
ATOM 600 C C . PHE A 1 79 ? 3.803 9.932 -7.801 1.00 69.00 79 PHE A C 1
ATOM 602 O O . PHE A 1 79 ? 2.685 9.632 -8.218 1.00 69.00 79 PHE A O 1
ATOM 609 N N . ASP A 1 80 ? 4.236 11.185 -7.727 1.00 80.44 80 ASP A N 1
ATOM 610 C CA . ASP A 1 80 ? 3.538 12.300 -8.350 1.00 80.44 80 ASP A CA 1
ATOM 611 C C . ASP A 1 80 ? 3.403 12.035 -9.868 1.00 80.44 80 ASP A C 1
ATOM 613 O O . ASP A 1 80 ? 4.422 11.769 -10.520 1.00 80.44 80 ASP A O 1
ATOM 617 N N . PRO A 1 81 ? 2.188 12.096 -10.452 1.00 80.50 81 PRO A N 1
ATOM 618 C CA . PRO A 1 81 ? 1.971 11.840 -11.875 1.00 80.50 81 PRO A CA 1
ATOM 619 C C . PRO A 1 81 ? 2.874 12.674 -12.790 1.00 80.50 81 PRO A C 1
ATOM 621 O O . PRO A 1 81 ? 3.409 12.143 -13.762 1.00 80.50 81 PRO A O 1
ATOM 624 N N . ALA A 1 82 ? 3.130 13.940 -12.441 1.00 80.56 82 ALA A N 1
ATOM 625 C CA . ALA A 1 82 ? 4.011 14.805 -13.226 1.00 80.56 82 ALA A CA 1
ATOM 626 C C . ALA A 1 82 ? 5.475 14.330 -13.186 1.00 80.56 82 ALA A C 1
ATOM 628 O O . ALA A 1 82 ? 6.238 14.507 -14.134 1.00 80.56 82 ALA 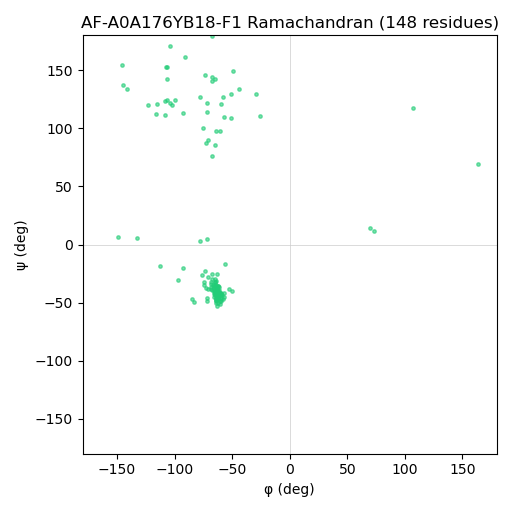A O 1
ATOM 629 N N . THR A 1 83 ? 5.888 13.684 -12.096 1.00 82.56 83 THR A N 1
ATOM 630 C CA . THR A 1 83 ? 7.216 13.076 -11.980 1.00 82.56 83 THR A CA 1
ATOM 631 C C . THR A 1 83 ? 7.337 11.811 -12.830 1.00 82.56 83 THR A C 1
ATOM 633 O O . THR A 1 83 ? 8.377 11.605 -13.455 1.00 82.56 83 THR A O 1
ATOM 636 N N . VAL A 1 84 ? 6.273 11.007 -12.923 1.00 84.56 84 VAL A N 1
ATOM 637 C CA . VAL A 1 84 ? 6.223 9.837 -13.818 1.00 84.56 84 VAL A CA 1
ATOM 638 C C . VAL A 1 84 ? 6.281 10.264 -15.285 1.00 84.56 84 VAL A C 1
ATOM 640 O O . VAL A 1 84 ? 7.009 9.657 -16.069 1.00 84.56 84 VAL A O 1
ATOM 643 N N . GLU A 1 85 ? 5.560 11.322 -15.651 1.00 88.50 85 GLU A N 1
ATOM 644 C CA . GLU A 1 85 ? 5.534 11.846 -17.017 1.00 88.50 85 GLU A CA 1
ATOM 645 C C . GLU A 1 85 ? 6.906 12.378 -17.448 1.00 88.50 85 GLU A C 1
ATOM 647 O O . GLU A 1 85 ? 7.453 11.909 -18.447 1.00 88.50 85 GLU A O 1
ATOM 652 N N . ARG A 1 86 ? 7.534 13.238 -16.631 1.00 88.31 86 ARG A N 1
ATOM 653 C CA . ARG A 1 86 ? 8.903 13.734 -16.877 1.00 88.31 86 ARG A CA 1
ATOM 654 C C . ARG A 1 86 ? 9.922 12.606 -17.002 1.00 88.31 86 ARG A C 1
ATOM 656 O O . ARG A 1 86 ? 10.801 12.648 -17.861 1.00 88.31 86 ARG A O 1
ATOM 663 N N . PHE A 1 87 ? 9.812 11.587 -16.150 1.00 85.94 87 PH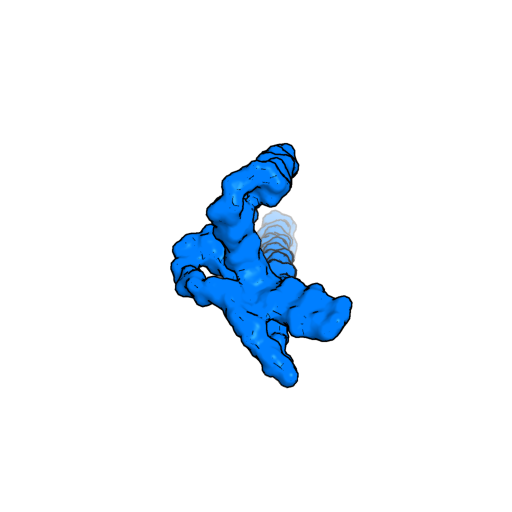E A N 1
ATOM 664 C CA . PHE A 1 87 ? 10.658 10.403 -16.257 1.00 85.94 87 PHE A CA 1
ATOM 665 C C . PHE A 1 87 ? 10.420 9.672 -17.584 1.00 85.94 87 PHE A C 1
ATOM 667 O O . PHE A 1 87 ? 11.377 9.310 -18.263 1.00 85.94 87 PHE A O 1
ATOM 674 N N . GL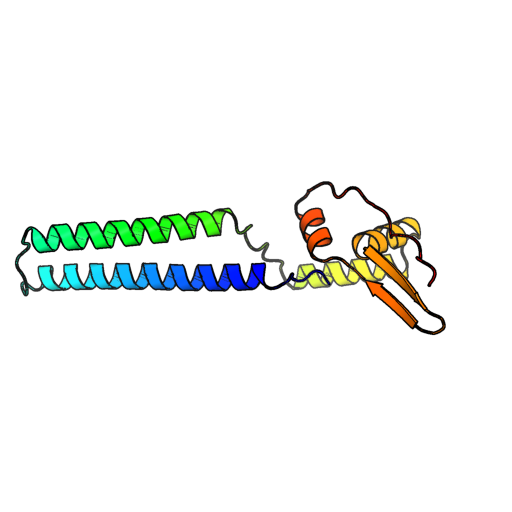Y A 1 88 ? 9.161 9.486 -17.983 1.00 87.00 88 GLY A N 1
ATOM 675 C CA . GLY A 1 88 ? 8.798 8.851 -19.248 1.00 87.00 88 GLY A CA 1
ATOM 676 C C . GLY A 1 88 ? 9.356 9.582 -20.470 1.00 87.00 88 GLY A C 1
ATOM 677 O O . GLY A 1 88 ? 9.883 8.932 -21.376 1.00 87.00 88 GLY A O 1
ATOM 678 N N . GLU A 1 89 ? 9.288 10.912 -20.484 1.00 89.00 89 GLU A N 1
ATOM 679 C CA . GLU A 1 89 ? 9.852 11.750 -21.548 1.00 89.00 89 GLU A CA 1
ATOM 680 C C . GLU A 1 89 ? 11.373 11.611 -21.634 1.00 89.00 89 GLU A C 1
ATOM 682 O O . GLU A 1 89 ? 11.893 11.236 -22.689 1.00 89.00 89 GLU A O 1
ATOM 687 N N . ALA A 1 90 ? 12.074 11.803 -20.513 1.00 85.69 90 ALA A N 1
ATOM 688 C CA . ALA A 1 90 ? 13.529 11.677 -20.453 1.00 85.69 90 ALA A CA 1
ATOM 689 C C . ALA A 1 90 ? 13.991 10.273 -20.874 1.00 85.69 90 ALA A C 1
ATOM 691 O O . ALA A 1 90 ? 14.924 10.108 -21.663 1.00 85.69 90 ALA A O 1
ATOM 692 N N . MET A 1 91 ? 13.306 9.230 -20.402 1.00 84.44 91 MET A N 1
ATOM 693 C CA . MET A 1 91 ? 13.629 7.855 -20.771 1.00 84.44 91 MET A CA 1
ATOM 694 C C . MET A 1 91 ? 13.392 7.590 -22.257 1.00 84.44 91 MET A C 1
ATOM 696 O O . MET A 1 91 ? 14.233 6.964 -22.900 1.00 84.44 91 MET A O 1
ATOM 700 N N . ARG A 1 92 ? 12.292 8.086 -22.836 1.00 85.81 92 ARG A N 1
ATOM 701 C CA . ARG A 1 92 ? 12.013 7.951 -24.274 1.00 85.81 92 ARG A CA 1
ATOM 702 C C . ARG A 1 92 ? 13.088 8.632 -25.117 1.00 85.81 92 ARG A C 1
ATOM 704 O O . ARG A 1 92 ? 13.538 8.052 -26.108 1.00 85.81 92 ARG A O 1
ATOM 711 N N . GLU A 1 93 ? 13.532 9.816 -24.711 1.00 85.88 93 GLU A N 1
ATOM 712 C CA . GLU A 1 93 ? 14.621 10.536 -25.368 1.00 85.88 93 GLU A CA 1
ATOM 713 C C . GLU A 1 93 ? 15.932 9.739 -25.303 1.00 85.88 93 GLU A C 1
ATOM 715 O O . GLU A 1 93 ? 16.544 9.455 -26.336 1.00 85.88 93 GLU A O 1
ATOM 720 N N . HIS A 1 94 ? 16.321 9.264 -24.117 1.00 82.75 94 HIS A N 1
ATOM 721 C CA . HIS A 1 94 ? 17.537 8.466 -23.946 1.00 82.75 94 HIS A CA 1
ATOM 722 C C . HIS A 1 94 ? 17.493 7.111 -24.673 1.00 82.75 94 HIS A C 1
ATOM 724 O O . HIS A 1 94 ? 18.532 6.615 -25.116 1.00 82.75 94 HIS A O 1
ATOM 730 N N . ILE A 1 95 ? 16.315 6.509 -24.839 1.00 83.44 95 ILE A N 1
ATOM 731 C CA . ILE A 1 95 ? 16.145 5.270 -25.611 1.00 83.44 95 ILE A CA 1
ATOM 732 C C . ILE A 1 95 ? 16.227 5.533 -27.117 1.00 83.44 95 ILE A C 1
ATOM 734 O O . ILE A 1 95 ? 16.744 4.694 -27.850 1.00 83.44 95 ILE A O 1
ATOM 738 N N . THR A 1 96 ? 15.749 6.681 -27.593 1.00 81.94 96 THR A N 1
ATOM 739 C CA . THR A 1 96 ? 15.707 6.979 -29.033 1.00 81.94 96 THR A CA 1
ATOM 740 C C . THR A 1 96 ? 17.040 7.555 -29.516 1.00 81.94 96 THR A C 1
ATOM 742 O O . THR A 1 96 ? 17.611 7.078 -30.494 1.00 81.94 96 THR A O 1
ATOM 745 N N . VAL A 1 97 ? 17.589 8.526 -28.783 1.00 83.50 97 VAL A N 1
ATOM 746 C CA . VAL A 1 97 ? 18.743 9.343 -29.200 1.00 83.50 97 VAL A CA 1
ATOM 747 C C . VAL A 1 97 ? 19.996 9.075 -28.354 1.00 83.50 97 VAL A C 1
ATOM 749 O O . VAL A 1 97 ? 21.111 9.345 -28.793 1.00 83.50 97 VAL A O 1
ATOM 752 N N . GLY A 1 98 ? 19.850 8.488 -27.164 1.00 79.25 98 GLY A N 1
ATOM 753 C CA . GLY A 1 98 ? 20.960 8.294 -26.225 1.00 79.25 98 GLY A CA 1
ATOM 754 C C . GLY A 1 98 ? 22.044 7.302 -26.671 1.00 79.25 98 GLY A C 1
ATOM 755 O O . GLY A 1 98 ? 22.000 6.683 -27.733 1.00 79.25 98 GLY A O 1
ATOM 756 N N . ALA A 1 99 ? 23.065 7.124 -25.832 1.00 83.00 99 ALA A N 1
ATOM 757 C CA . ALA A 1 99 ? 24.207 6.274 -26.155 1.00 83.00 99 ALA A CA 1
ATOM 758 C C . ALA A 1 99 ? 23.823 4.780 -26.243 1.00 83.00 99 ALA A C 1
ATOM 760 O O . ALA A 1 99 ? 23.078 4.253 -25.413 1.00 83.00 99 ALA A O 1
ATOM 761 N N . THR A 1 100 ? 24.397 4.051 -27.209 1.00 83.50 100 THR A N 1
ATOM 762 C CA . THR A 1 100 ? 24.160 2.604 -27.399 1.00 83.50 100 THR A CA 1
ATOM 763 C C . THR A 1 100 ? 24.331 1.759 -26.125 1.00 83.50 100 THR A C 1
ATOM 765 O O . THR A 1 100 ? 23.511 0.859 -25.922 1.00 83.50 100 THR A O 1
ATOM 768 N N . PRO A 1 101 ? 25.327 2.008 -25.248 1.00 84.94 101 PRO A N 1
ATOM 769 C CA . PRO A 1 101 ? 25.452 1.276 -23.988 1.00 84.94 101 PRO A CA 1
ATOM 770 C C . PRO A 1 101 ? 24.238 1.448 -23.066 1.00 84.94 101 PRO A C 1
ATOM 772 O O . PRO A 1 101 ? 23.756 0.457 -22.522 1.00 84.94 101 PRO A O 1
ATOM 775 N N . PHE A 1 102 ? 23.701 2.668 -22.952 1.00 81.38 102 PHE A N 1
ATOM 776 C CA . PHE A 1 102 ? 22.527 2.961 -22.128 1.00 81.38 102 PHE A CA 1
ATOM 777 C C . PHE A 1 102 ? 21.286 2.237 -22.654 1.00 81.38 102 PHE A C 1
ATOM 779 O O . PHE A 1 102 ? 20.616 1.532 -21.906 1.00 81.38 102 PHE A O 1
ATOM 786 N N . ARG A 1 103 ? 21.037 2.314 -23.968 1.00 82.00 103 ARG A N 1
ATOM 787 C CA . ARG A 1 103 ? 19.909 1.614 -24.608 1.00 82.00 103 ARG A CA 1
ATOM 788 C C . ARG A 1 103 ? 19.953 0.110 -24.365 1.00 82.00 103 ARG A C 1
ATOM 790 O O . ARG A 1 103 ? 18.948 -0.498 -24.008 1.00 82.00 103 ARG A O 1
ATOM 797 N N . LYS A 1 104 ? 21.134 -0.494 -24.526 1.00 82.12 104 LYS A N 1
ATOM 798 C CA . LYS A 1 104 ? 21.334 -1.929 -24.283 1.00 82.12 104 LYS A CA 1
ATOM 799 C C . LYS A 1 104 ? 21.131 -2.295 -22.817 1.00 82.12 104 LYS A C 1
ATOM 801 O O . LYS A 1 104 ? 20.541 -3.335 -22.545 1.00 82.12 104 LYS A O 1
ATOM 806 N N . ALA A 1 105 ? 21.629 -1.473 -21.895 1.00 80.75 105 ALA A N 1
ATOM 807 C CA . ALA A 1 105 ? 21.452 -1.694 -20.466 1.00 80.75 105 ALA A CA 1
ATOM 808 C C . ALA A 1 105 ? 19.970 -1.627 -20.083 1.00 80.75 105 ALA A C 1
ATOM 810 O O . ALA A 1 105 ? 19.482 -2.547 -19.440 1.00 80.75 105 ALA A O 1
ATOM 811 N N . TYR A 1 106 ? 19.249 -0.611 -20.561 1.00 80.50 106 TYR A N 1
ATOM 812 C CA . TYR A 1 106 ? 17.829 -0.433 -20.276 1.00 80.50 106 TYR A CA 1
ATOM 813 C C . TYR A 1 106 ? 16.956 -1.567 -20.829 1.00 80.50 106 TYR A C 1
ATOM 815 O O . TYR A 1 106 ? 16.144 -2.134 -20.112 1.00 80.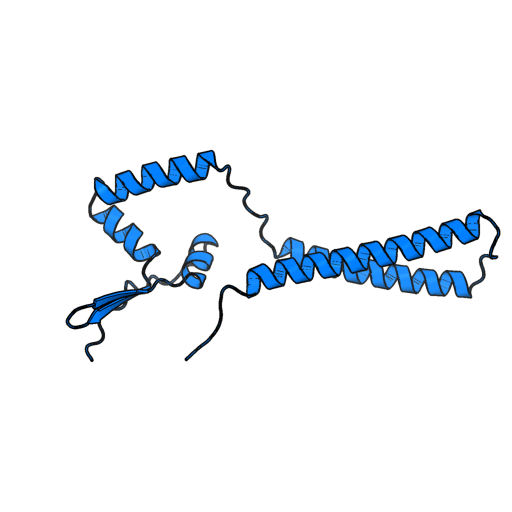50 106 TYR A O 1
ATOM 823 N N . ILE A 1 107 ? 17.150 -1.979 -22.086 1.00 81.69 107 ILE A N 1
ATOM 824 C CA . ILE A 1 107 ? 16.384 -3.109 -22.642 1.00 81.69 107 ILE A CA 1
ATOM 825 C C . ILE A 1 107 ? 16.666 -4.395 -21.851 1.00 81.69 107 ILE A C 1
ATOM 827 O O . ILE A 1 107 ? 15.760 -5.187 -21.608 1.00 81.69 107 ILE A O 1
ATOM 831 N N . ARG A 1 108 ? 17.908 -4.589 -21.396 1.00 77.75 108 ARG A N 1
ATOM 832 C CA . ARG A 1 108 ? 18.295 -5.754 -20.594 1.00 77.75 108 ARG A CA 1
ATOM 833 C C . ARG A 1 108 ? 17.651 -5.775 -19.205 1.00 77.75 108 ARG A C 1
ATOM 835 O O . ARG A 1 108 ? 17.512 -6.860 -18.660 1.00 77.75 108 ARG A O 1
ATOM 842 N N . THR A 1 109 ? 17.268 -4.632 -18.630 1.00 75.31 109 THR A N 1
ATOM 843 C CA . THR A 1 109 ? 16.556 -4.632 -17.339 1.00 75.31 109 THR A CA 1
ATOM 844 C C . THR A 1 109 ? 15.094 -5.045 -17.478 1.00 75.31 109 THR A C 1
ATOM 846 O O . THR A 1 109 ? 14.515 -5.547 -16.521 1.00 75.31 109 THR A O 1
ATOM 849 N N . LEU A 1 110 ? 14.495 -4.841 -18.654 1.00 76.94 110 LEU A N 1
ATOM 850 C CA . LEU A 1 110 ? 13.078 -5.120 -18.898 1.00 76.94 110 LEU A CA 1
ATOM 851 C C . LEU A 1 110 ? 12.829 -6.485 -19.548 1.00 76.94 110 LEU A C 1
ATOM 853 O O . LEU A 1 110 ? 11.771 -7.080 -19.347 1.00 76.94 110 LEU A O 1
ATOM 857 N N . VAL A 1 111 ? 13.772 -6.965 -20.358 1.00 82.62 111 VAL A N 1
ATOM 858 C CA . VAL A 1 111 ? 13.608 -8.169 -21.178 1.00 82.62 111 VAL A CA 1
ATOM 859 C C . VAL A 1 111 ? 14.364 -9.342 -20.563 1.00 82.62 111 VAL A C 1
ATOM 861 O O . VAL A 1 111 ? 15.585 -9.298 -20.439 1.00 82.62 111 VAL A O 1
ATOM 864 N N . ASP A 1 112 ? 13.640 -10.419 -20.256 1.00 77.38 112 ASP A N 1
ATOM 865 C CA . ASP A 1 112 ? 14.209 -11.694 -19.800 1.00 77.38 112 ASP A CA 1
ATOM 866 C C . ASP A 1 112 ? 14.656 -12.549 -20.998 1.00 77.38 112 ASP A C 1
ATOM 868 O O . ASP A 1 112 ? 15.802 -13.005 -21.077 1.00 77.38 112 ASP A O 1
ATOM 872 N N . ARG A 1 113 ? 13.774 -12.711 -21.994 1.00 79.25 113 ARG A N 1
ATOM 873 C CA . ARG A 1 113 ? 14.080 -13.467 -23.215 1.00 79.25 113 ARG A CA 1
ATOM 874 C C . ARG A 1 113 ? 13.405 -12.906 -24.457 1.00 79.25 113 ARG A C 1
ATOM 876 O O . ARG A 1 113 ? 12.349 -12.277 -24.397 1.00 79.25 113 ARG A O 1
ATOM 883 N N . ILE A 1 114 ? 14.026 -13.190 -25.597 1.00 82.25 114 ILE A N 1
ATOM 884 C CA . ILE A 1 114 ? 13.507 -12.870 -26.924 1.00 82.25 114 ILE A CA 1
ATOM 885 C C . ILE A 1 114 ? 13.421 -14.180 -27.699 1.00 82.25 114 ILE A C 1
ATOM 887 O O . ILE A 1 114 ? 14.425 -14.867 -27.877 1.00 82.25 114 ILE A O 1
ATOM 891 N N . GLU A 1 115 ? 12.218 -14.526 -28.132 1.00 83.62 115 GLU A N 1
ATOM 892 C CA . GLU A 1 115 ? 11.945 -15.680 -28.983 1.00 83.62 115 GLU A CA 1
ATOM 893 C C . GLU A 1 115 ? 11.806 -15.172 -30.423 1.00 83.62 115 GLU A C 1
ATOM 895 O O . GLU A 1 115 ? 11.017 -14.261 -30.681 1.00 83.62 115 GLU A O 1
ATOM 900 N N . VAL A 1 116 ? 12.592 -15.722 -31.349 1.00 87.12 116 VAL A N 1
ATOM 901 C CA . VAL A 1 116 ? 12.572 -15.357 -32.773 1.00 87.12 116 VAL A CA 1
ATOM 902 C C . VAL A 1 116 ? 12.121 -16.582 -33.563 1.00 87.12 116 VAL A C 1
ATOM 904 O O . VAL A 1 116 ? 12.850 -17.568 -33.609 1.00 87.12 116 VAL A O 1
ATOM 907 N N . ASP A 1 117 ? 10.930 -16.506 -34.153 1.00 83.44 117 ASP A N 1
ATOM 908 C CA . ASP A 1 117 ? 10.382 -17.487 -35.097 1.00 83.44 117 ASP A CA 1
ATOM 909 C C . ASP A 1 117 ? 10.464 -16.933 -36.539 1.00 83.44 117 ASP A C 1
ATOM 911 O O . ASP A 1 117 ? 10.714 -15.742 -36.738 1.00 83.44 117 ASP A O 1
ATOM 915 N N . ASP A 1 118 ? 10.176 -17.768 -37.545 1.00 84.75 118 ASP A N 1
ATOM 916 C CA . ASP A 1 118 ? 10.324 -17.465 -38.987 1.00 84.75 118 ASP A CA 1
ATOM 917 C C . ASP A 1 118 ? 9.574 -16.212 -39.487 1.00 84.75 118 ASP A C 1
ATOM 919 O O . ASP A 1 118 ? 9.882 -15.683 -40.554 1.00 84.75 118 ASP A O 1
ATOM 923 N N . GLY A 1 119 ? 8.602 -15.704 -38.723 1.00 88.88 119 GLY A N 1
ATOM 924 C CA . GLY A 1 119 ? 7.887 -14.462 -39.040 1.00 88.88 119 GLY A CA 1
ATOM 925 C C . GLY A 1 119 ? 7.396 -13.665 -37.831 1.00 88.88 119 GLY A C 1
ATOM 926 O O . GLY A 1 119 ? 6.656 -12.699 -38.005 1.00 88.88 119 GLY A O 1
ATOM 927 N N . VAL A 1 120 ? 7.757 -14.061 -36.604 1.00 86.50 120 VAL A N 1
ATOM 928 C CA . VAL A 1 120 ? 7.264 -13.425 -35.372 1.00 86.50 120 VAL A CA 1
ATOM 929 C C . VAL A 1 120 ? 8.382 -13.341 -34.342 1.00 86.50 120 VAL A C 1
ATOM 931 O O . VAL A 1 120 ? 9.061 -14.324 -34.064 1.00 86.50 120 VAL A O 1
ATOM 934 N N . VAL A 1 121 ? 8.523 -12.173 -33.717 1.00 85.69 121 VAL A N 1
ATOM 935 C CA . VAL A 1 121 ? 9.400 -11.976 -32.559 1.00 85.69 121 VAL A CA 1
ATOM 936 C C . VAL A 1 121 ? 8.533 -11.797 -31.316 1.00 85.69 121 VAL A C 1
ATOM 938 O O . VAL A 1 121 ? 7.693 -10.897 -31.277 1.00 85.69 121 VAL A O 1
ATOM 941 N N . ARG A 1 122 ? 8.736 -12.628 -30.287 1.00 84.19 122 ARG A N 1
ATOM 942 C CA . ARG A 1 122 ? 8.103 -12.457 -28.969 1.00 84.19 122 ARG A CA 1
ATOM 943 C C . ARG A 1 122 ? 9.132 -11.963 -27.966 1.00 84.19 122 ARG A C 1
ATOM 945 O O . ARG A 1 122 ? 10.165 -12.592 -27.754 1.00 84.19 122 ARG A O 1
ATOM 952 N N . ILE A 1 123 ? 8.829 -10.844 -27.323 1.00 84.69 123 ILE A N 1
ATOM 953 C CA . ILE A 1 123 ? 9.645 -10.274 -26.251 1.00 84.69 123 ILE A CA 1
ATOM 954 C C . ILE A 1 123 ? 8.954 -10.614 -24.935 1.00 84.69 123 ILE A C 1
ATOM 956 O O . ILE A 1 123 ? 7.800 -10.242 -24.729 1.00 84.69 123 ILE A O 1
ATOM 960 N N . VAL A 1 124 ? 9.647 -11.333 -24.055 1.00 81.38 124 VAL A N 1
ATOM 961 C CA . VAL A 1 124 ? 9.121 -11.741 -22.751 1.00 81.38 124 VAL A CA 1
ATOM 962 C C . VAL A 1 124 ? 9.948 -11.071 -21.661 1.00 81.38 124 VAL A C 1
ATOM 964 O O . VAL A 1 124 ? 11.164 -11.249 -21.589 1.00 81.38 124 VAL A O 1
ATOM 967 N N . GLY A 1 125 ? 9.277 -10.290 -20.820 1.00 78.81 125 GLY A N 1
ATOM 968 C CA . GLY A 1 125 ? 9.833 -9.728 -19.590 1.00 78.81 125 GLY A CA 1
ATOM 969 C C . GLY A 1 125 ? 9.266 -10.438 -18.363 1.00 78.81 125 GLY A C 1
ATOM 970 O O . GLY A 1 125 ? 8.146 -10.951 -18.410 1.00 78.81 125 GLY A O 1
ATOM 971 N N . ASP A 1 126 ? 10.024 -10.455 -17.267 1.00 73.88 126 ASP A N 1
ATOM 972 C CA . ASP A 1 126 ? 9.560 -10.971 -15.979 1.00 73.88 126 ASP A CA 1
ATOM 973 C C . ASP A 1 126 ? 9.332 -9.820 -14.989 1.00 73.88 126 ASP A C 1
ATOM 975 O O . ASP A 1 126 ? 10.264 -9.161 -14.522 1.00 73.88 126 ASP A O 1
ATOM 979 N N . LYS A 1 127 ? 8.057 -9.596 -14.659 1.00 69.75 127 LYS A N 1
ATOM 980 C CA . LYS A 1 127 ? 7.628 -8.570 -13.706 1.00 69.75 127 LYS A CA 1
ATOM 981 C C . LYS A 1 127 ? 8.135 -8.855 -12.287 1.00 69.75 127 LYS A C 1
ATOM 983 O O . LYS A 1 127 ? 8.483 -7.912 -11.585 1.00 69.75 127 LYS A O 1
ATOM 988 N N . ALA A 1 128 ? 8.220 -10.123 -11.882 1.00 66.00 128 ALA A N 1
ATOM 989 C CA . ALA A 1 128 ? 8.713 -10.492 -10.556 1.00 66.00 128 ALA A CA 1
ATOM 990 C C . ALA A 1 128 ? 10.210 -10.187 -10.416 1.00 66.00 128 ALA A C 1
ATOM 992 O O . ALA A 1 128 ? 10.654 -9.679 -9.387 1.00 66.00 128 ALA A O 1
ATOM 993 N N . THR A 1 129 ? 10.975 -10.423 -11.482 1.00 65.19 129 THR A N 1
ATOM 994 C CA . THR A 1 129 ? 12.383 -10.026 -11.556 1.00 65.19 129 THR A CA 1
ATOM 995 C C . THR A 1 129 ? 12.528 -8.500 -11.509 1.00 65.19 129 THR A C 1
ATOM 997 O O . THR A 1 129 ? 13.342 -7.993 -10.747 1.00 65.19 129 THR A O 1
ATOM 1000 N N . LEU A 1 130 ? 11.699 -7.729 -12.220 1.00 66.12 130 LEU A N 1
ATOM 1001 C CA . LEU A 1 130 ? 11.739 -6.260 -12.136 1.00 66.12 130 LEU A CA 1
ATOM 1002 C C . LEU A 1 130 ? 11.451 -5.740 -10.712 1.00 66.12 130 LEU A C 1
ATOM 1004 O O . LEU A 1 130 ? 12.145 -4.846 -10.228 1.00 66.12 130 LEU A O 1
ATOM 1008 N N . GLU A 1 131 ? 10.464 -6.317 -10.023 1.00 64.56 131 GLU A N 1
ATOM 1009 C CA . GLU A 1 131 ? 10.124 -5.974 -8.635 1.00 64.56 131 GLU A CA 1
ATOM 1010 C C . GLU A 1 131 ? 11.288 -6.265 -7.668 1.00 64.56 131 GLU A C 1
ATOM 1012 O O . GLU A 1 131 ? 11.596 -5.439 -6.807 1.00 64.56 131 GLU A O 1
ATOM 1017 N N . GLN A 1 132 ? 11.997 -7.386 -7.847 1.00 61.16 132 GLN A N 1
ATOM 1018 C CA . GLN A 1 132 ? 13.201 -7.715 -7.069 1.00 61.16 132 GLN A CA 1
ATOM 1019 C C . GLN A 1 132 ? 14.361 -6.743 -7.337 1.00 61.16 132 GLN A C 1
ATOM 1021 O O . GLN A 1 132 ? 15.079 -6.380 -6.402 1.00 61.16 132 GLN A O 1
ATOM 1026 N N . ALA A 1 133 ? 14.507 -6.274 -8.582 1.00 61.12 133 ALA A N 1
ATOM 1027 C CA . ALA A 1 133 ? 15.541 -5.313 -8.978 1.00 61.12 133 ALA A CA 1
ATOM 1028 C C . ALA A 1 133 ? 15.354 -3.987 -8.241 1.00 61.12 133 ALA A C 1
ATOM 1030 O O . ALA A 1 133 ? 16.298 -3.408 -7.706 1.00 61.12 133 ALA A O 1
ATOM 1031 N N . ILE A 1 134 ? 14.103 -3.519 -8.214 1.00 61.84 134 ILE A N 1
ATOM 1032 C CA . ILE A 1 134 ? 13.701 -2.267 -7.574 1.00 61.84 134 ILE A CA 1
ATOM 1033 C C . ILE A 1 134 ? 13.828 -2.378 -6.050 1.00 61.84 134 ILE A C 1
ATOM 1035 O O . ILE A 1 134 ? 14.229 -1.418 -5.398 1.00 61.84 134 ILE A O 1
ATOM 1039 N N . ALA A 1 135 ? 13.569 -3.559 -5.478 1.00 59.94 135 ALA A N 1
ATOM 1040 C CA . ALA A 1 135 ? 13.752 -3.839 -4.054 1.00 59.94 135 ALA A CA 1
ATOM 1041 C C . ALA A 1 135 ? 15.230 -3.940 -3.612 1.00 59.94 135 ALA A C 1
ATOM 1043 O O . ALA A 1 135 ? 15.501 -4.279 -2.460 1.00 59.94 135 ALA A O 1
ATOM 1044 N N . GLY A 1 136 ? 16.192 -3.673 -4.506 1.00 48.91 136 GLY A N 1
ATOM 1045 C CA . GLY A 1 136 ? 17.625 -3.695 -4.201 1.00 48.91 136 GLY A CA 1
ATOM 1046 C C . GLY A 1 136 ? 18.204 -5.100 -4.026 1.00 48.91 136 GLY A C 1
ATOM 1047 O O . GLY A 1 136 ? 19.336 -5.244 -3.562 1.00 48.91 136 GLY A O 1
ATOM 1048 N N . GLN A 1 137 ? 17.456 -6.146 -4.388 1.00 46.91 137 GLN A N 1
ATOM 1049 C CA . GLN A 1 137 ? 17.975 -7.508 -4.386 1.00 46.91 137 GLN A CA 1
ATOM 1050 C C . GLN A 1 137 ? 18.840 -7.694 -5.633 1.00 46.91 137 GLN A C 1
ATOM 1052 O O . GLN A 1 137 ? 18.414 -7.402 -6.750 1.00 46.91 137 GLN A O 1
ATOM 1057 N N . SER A 1 138 ? 20.078 -8.159 -5.440 1.00 45.84 138 SER A N 1
ATOM 1058 C CA . SER A 1 138 ? 20.986 -8.475 -6.542 1.00 45.84 138 SER A CA 1
ATOM 1059 C C . SER A 1 138 ? 20.398 -9.620 -7.358 1.00 45.84 138 SER A C 1
ATOM 1061 O O . SER A 1 138 ? 20.523 -10.794 -7.007 1.00 45.84 138 SER A O 1
ATOM 1063 N N . ILE A 1 139 ? 19.737 -9.273 -8.455 1.00 49.78 139 ILE A N 1
ATOM 1064 C CA . ILE A 1 139 ? 19.415 -10.236 -9.493 1.00 49.78 139 ILE A CA 1
ATOM 1065 C C . ILE A 1 139 ? 20.748 -10.521 -10.155 1.00 49.78 139 ILE A C 1
ATOM 1067 O O . ILE A 1 139 ? 21.343 -9.629 -10.765 1.00 49.78 139 ILE A O 1
ATOM 1071 N N . ALA A 1 140 ? 21.238 -11.753 -10.021 1.00 46.84 140 ALA A N 1
ATOM 1072 C CA . ALA A 1 140 ? 22.298 -12.224 -10.891 1.00 46.84 140 ALA A CA 1
ATOM 1073 C C . ALA A 1 140 ? 21.826 -11.932 -12.315 1.00 46.84 140 ALA A C 1
ATOM 1075 O O . ALA A 1 140 ? 20.847 -12.526 -12.764 1.00 46.84 140 ALA A O 1
ATOM 1076 N N . ALA A 1 141 ? 22.451 -10.950 -12.969 1.00 47.59 141 ALA A N 1
ATOM 1077 C CA . ALA A 1 141 ? 22.099 -10.510 -14.305 1.00 47.59 141 ALA A CA 1
ATOM 1078 C C . ALA A 1 141 ? 22.437 -11.647 -15.272 1.00 47.59 141 ALA A C 1
ATOM 1080 O O . ALA A 1 141 ? 23.456 -11.625 -15.963 1.00 47.59 141 ALA A O 1
ATOM 1081 N N . ALA A 1 142 ? 21.597 -12.678 -15.288 1.00 52.00 142 ALA A N 1
ATOM 1082 C CA . ALA A 1 142 ? 21.531 -13.654 -16.344 1.00 52.00 142 ALA A CA 1
ATOM 1083 C C . ALA A 1 142 ? 21.055 -12.852 -17.550 1.00 52.00 142 ALA A C 1
ATOM 1085 O O . ALA A 1 142 ? 19.862 -12.663 -17.758 1.00 52.00 142 ALA A O 1
ATOM 1086 N N . GLY A 1 143 ? 22.011 -12.239 -18.254 1.00 55.84 143 GLY A N 1
ATOM 1087 C CA . GLY A 1 143 ? 21.727 -11.437 -19.432 1.00 55.84 143 GLY A CA 1
ATOM 1088 C C . GLY A 1 143 ? 20.823 -12.216 -20.381 1.00 55.84 143 GLY A C 1
ATOM 1089 O O . GLY A 1 143 ? 20.898 -13.444 -20.407 1.00 55.84 143 GLY A O 1
ATOM 1090 N N . VAL A 1 144 ? 19.982 -11.479 -21.119 1.00 56.38 144 VAL A N 1
ATOM 1091 C CA . VAL A 1 144 ? 18.958 -11.992 -22.047 1.00 56.38 144 VAL A CA 1
ATOM 1092 C C . VAL A 1 144 ? 19.328 -13.375 -22.571 1.00 56.38 144 VAL A C 1
ATOM 1094 O O . VAL A 1 144 ? 20.312 -13.512 -23.311 1.00 56.38 144 VAL A O 1
ATOM 1097 N N . ARG A 1 145 ? 18.581 -14.401 -22.144 1.00 59.31 145 ARG A N 1
ATOM 1098 C CA . ARG A 1 145 ? 18.901 -15.788 -22.499 1.00 59.31 145 ARG A CA 1
ATOM 1099 C C . ARG A 1 145 ? 18.875 -15.905 -24.021 1.00 59.31 145 ARG A C 1
ATOM 1101 O O . ARG A 1 145 ? 17.882 -15.561 -24.661 1.00 59.31 145 ARG A O 1
ATOM 1108 N N . ARG A 1 146 ? 20.005 -16.308 -24.605 1.00 50.84 146 ARG A N 1
ATOM 1109 C CA . ARG A 1 146 ? 20.188 -16.357 -26.062 1.00 50.84 146 ARG A CA 1
ATOM 1110 C C . ARG A 1 146 ? 19.293 -17.444 -26.663 1.00 50.84 146 ARG A C 1
ATOM 1112 O O . ARG A 1 146 ? 19.108 -18.476 -26.025 1.00 50.84 146 ARG A O 1
ATOM 1119 N N . CYS A 1 147 ? 18.772 -17.173 -27.865 1.00 47.78 147 CYS A N 1
ATOM 1120 C CA . CYS A 1 147 ? 17.860 -18.011 -28.650 1.00 47.78 147 CYS A CA 1
ATOM 1121 C C . CYS A 1 147 ? 18.016 -19.514 -28.405 1.00 47.78 147 CYS A C 1
ATOM 1123 O O . CYS A 1 147 ? 19.110 -20.060 -28.550 1.00 47.78 147 CYS A O 1
ATOM 1125 N N . VAL A 1 148 ? 16.891 -20.176 -28.143 1.00 50.22 148 VAL A N 1
ATOM 1126 C CA . VAL A 1 148 ? 16.772 -21.626 -28.289 1.00 50.22 148 VAL A CA 1
ATOM 1127 C C . VAL A 1 148 ? 16.233 -21.863 -29.703 1.00 50.22 148 VAL A C 1
ATOM 1129 O O . VAL A 1 148 ? 15.112 -21.427 -29.972 1.00 50.22 148 VAL A O 1
ATOM 1132 N N . PRO A 1 149 ? 17.008 -22.463 -30.623 1.00 44.06 149 PRO A N 1
ATOM 1133 C CA . PRO A 1 149 ? 16.462 -22.901 -31.899 1.00 44.06 149 PRO A CA 1
ATOM 1134 C C . PRO A 1 149 ? 15.434 -24.002 -31.633 1.00 44.06 149 PRO A C 1
ATOM 1136 O O . PRO A 1 149 ? 15.625 -24.817 -30.725 1.00 44.06 149 PRO A O 1
ATOM 1139 N N . LYS A 1 150 ? 14.350 -24.000 -32.403 1.00 50.75 150 LYS A N 1
ATOM 1140 C CA . LYS A 1 150 ? 13.393 -25.102 -32.421 1.00 50.75 150 LYS A CA 1
ATOM 1141 C C . LYS A 1 150 ? 13.797 -26.133 -33.462 1.00 50.75 150 LYS A C 1
ATOM 1143 O O . LYS A 1 150 ? 14.296 -25.704 -34.525 1.00 50.75 150 LYS A O 1
#

Radius of gyration: 26.47 Å; Cα contacts (8 Å, |Δi|>4): 84; chains: 1; bounding box: 56×40×74 Å

Secondary structure (DSSP, 8-state):
-----SHHHHHHHHHHHHHHHHHHHHHHHHHHHHHHHHTTSS---HHHHHHHHHHHHHHHHHHHHHHHHHHHS-------HHHHHHHHHHHHHHHHTS-HHHHHHHHHHH-SEEEE-SS-EEEE--HHHHHHHHTT-------SB-----

Foldseek 3Di:
DDDDPDVPVVVLVVLLVVLVVLLVVLVVVLVVLVVCCVVVVDPPDVVSVVVSVVSVVSNVVSVVVNVVSVVVPDPPPPDDPVNVVVVVVVVVCCCPPNDPVVVQVVLQLFFQEWEDDPPDIDTDGDPVSNVCVVVVNDDPSPTHDDYDDD

Organism: NCBI:txid1505087

Sequence (150 aa):
MPPGGPCRALEGDKRVVALQSEVSEAEEKIKRLYGMVENGVTKVDDILKDRLAVLKLDRDRAKTALDRIRAHAAPPTAFDPATVERFGEAMREHITVGATPFRKAYIRTLVDRIEVDDGVVRIVGDKATLEQAIAGQSIAAAGVRRCVPK

pLDDT: mean 72.06, std 13.74, range [37.62, 89.44]

Nearest PDB structures (foldseek):
  7sqc-assembly1_O1  TM=4.901E-01  e=5.571E+00  Chlamydomonas reinhardtii

Solvent-accessible surface area (backbone atoms only — not comparable to full-atom values): 8918 Å² total; per-residue (Å²): 140,87,86,89,84,72,60,67,63,61,51,48,54,52,52,52,52,52,43,50,50,55,34,51,54,41,51,49,53,51,50,50,53,52,52,38,44,74,70,66,77,44,80,93,44,72,69,55,54,51,53,48,51,52,48,50,52,54,34,53,52,40,48,52,52,47,52,52,51,52,71,69,43,70,75,78,78,79,70,54,67,70,57,54,48,54,48,51,53,54,50,51,47,39,61,75,72,42,57,69,69,56,38,54,51,54,52,51,66,56,35,45,36,54,48,80,56,102,87,49,77,48,80,41,58,51,67,68,58,43,55,39,49,75,70,70,45,86,67,79,80,73,62,53,52,72,73,77,86,131

Mean predicted aligned error: 16.38 Å